Protein AF-A0A960IZ78-F1 (afdb_monomer_lite)

pLDDT: mean 85.95, std 11.2, range [61.19, 98.0]

Radius of gyration: 18.74 Å; chains: 1; bounding box: 51×26×50 Å

Sequence (138 aa):
LMQAIARVNRTFRDKPGGLVVDYLGIAPNLRKALAEYSPTDREQAGVPVEQMVAVMLEKLDVVTSLLHAAAWSSDPSVGPDARLAQLLDVMNFVLADPDRKARFLDQTLALAKAFALCGATDEARGIRDDVKLFADVR

Secondary structure (DSSP, 8-state):
-HHHHHHHT---TT--------SS--HHHHHHHHTTS-HHHHHTS---HHHHHHHHHHHHHHHHHHTTTS-----TTS-HHHHHHHHHHHHHHHHT-HHHHHHHHHHHHHHHHHHHHHTTSHHHHHTHHHHHHHHHH-

Foldseek 3Di:
DVVVLVVQAPDDPPQLGGDDDDPPPCVVVVVVVLVVDDPVSSVVPDDPLVVLLVQLVVLLVQLCVLCVVQDDDLPPPDDPVRLVVSLVRSLCSCVVDPVSVVSLVVSLVSNVSSCSSNVVDPSSVVCVSVSVSSVSSD

Structure (mmCIF, N/CA/C/O backbone):
data_AF-A0A960IZ78-F1
#
_entry.id   AF-A0A960IZ78-F1
#
loop_
_atom_site.group_PDB
_atom_site.id
_atom_site.type_symbol
_atom_site.label_atom_id
_atom_site.label_alt_id
_atom_site.label_comp_id
_atom_site.label_asym_id
_atom_site.label_entity_id
_atom_site.label_seq_id
_atom_site.pdbx_PDB_ins_code
_atom_site.Cartn_x
_atom_site.Cartn_y
_atom_site.Cartn_z
_atom_site.occupancy
_atom_site.B_iso_or_equiv
_atom_site.auth_seq_id
_atom_site.auth_comp_id
_atom_site.auth_asym_id
_atom_site.auth_atom_id
_atom_site.pdbx_PDB_model_num
ATOM 1 N N . LEU A 1 1 ? -19.759 11.638 23.462 1.00 61.19 1 LEU A N 1
ATOM 2 C CA . LEU A 1 1 ? -18.872 10.670 22.774 1.00 61.19 1 LEU A CA 1
ATOM 3 C C . LEU A 1 1 ? -19.066 10.691 21.255 1.00 61.19 1 LEU A C 1
ATOM 5 O O . LEU A 1 1 ? -18.131 11.062 20.560 1.00 61.19 1 LEU A O 1
ATOM 9 N N . MET A 1 2 ? -20.270 10.415 20.736 1.00 66.25 2 MET A N 1
ATOM 10 C CA . MET A 1 2 ? -20.534 10.432 19.282 1.00 66.25 2 MET A CA 1
ATOM 11 C C . MET A 1 2 ? -20.231 11.772 18.592 1.00 66.25 2 MET A C 1
ATOM 13 O O . MET A 1 2 ? -19.644 11.780 17.518 1.00 66.25 2 MET A O 1
ATOM 17 N N . GLN A 1 3 ? -20.512 12.907 19.240 1.00 67.12 3 GLN A N 1
ATOM 18 C CA . GLN A 1 3 ? -20.156 14.239 18.718 1.00 67.12 3 GLN A CA 1
ATOM 19 C C . GLN A 1 3 ? -18.639 14.424 18.503 1.00 67.12 3 GLN A C 1
ATOM 21 O O . GLN A 1 3 ? -18.217 15.102 17.568 1.00 67.12 3 GLN A O 1
ATOM 26 N N . ALA A 1 4 ? -17.804 13.790 19.336 1.00 63.19 4 ALA A N 1
ATOM 27 C CA . ALA A 1 4 ? -16.350 13.835 19.185 1.00 63.19 4 ALA A CA 1
ATOM 28 C C . ALA A 1 4 ? -15.871 12.943 18.027 1.00 63.19 4 ALA A C 1
ATOM 30 O O . ALA A 1 4 ? -14.984 13.341 17.279 1.00 63.19 4 ALA A O 1
ATOM 31 N N . ILE A 1 5 ? -16.500 11.781 17.830 1.00 63.97 5 ILE A N 1
ATOM 32 C CA . ILE A 1 5 ? -16.170 10.826 16.758 1.00 63.97 5 ILE A CA 1
ATOM 33 C C . ILE A 1 5 ? -16.621 11.349 15.390 1.00 63.97 5 ILE A C 1
ATOM 35 O O . ILE A 1 5 ? -15.850 11.322 14.432 1.00 63.97 5 ILE A O 1
ATOM 39 N N . ALA A 1 6 ? -17.817 11.937 15.307 1.00 64.38 6 ALA A N 1
ATOM 40 C CA . ALA A 1 6 ? -18.330 12.572 14.092 1.00 64.38 6 ALA A CA 1
ATOM 41 C C . ALA A 1 6 ? -17.432 13.721 13.597 1.00 64.38 6 ALA A C 1
ATOM 43 O O . ALA A 1 6 ? -17.359 13.997 12.400 1.00 64.38 6 ALA A O 1
ATOM 44 N N . ARG A 1 7 ? -16.684 14.367 14.503 1.00 67.31 7 ARG A N 1
ATOM 45 C CA . ARG A 1 7 ? -15.700 15.393 14.138 1.00 67.31 7 ARG A CA 1
ATOM 46 C C . ARG A 1 7 ? -14.521 14.816 13.348 1.00 67.31 7 ARG A C 1
ATOM 48 O O . ARG A 1 7 ? -13.988 15.505 12.481 1.00 67.31 7 ARG A O 1
ATOM 55 N N . VAL A 1 8 ? -14.136 13.567 13.620 1.00 64.50 8 VAL A N 1
ATOM 56 C CA . VAL A 1 8 ? -13.024 12.877 12.945 1.00 64.50 8 VAL A CA 1
ATOM 57 C C . VAL A 1 8 ? -13.435 12.403 11.546 1.00 64.50 8 VAL A C 1
ATOM 59 O O . VAL A 1 8 ? -12.590 12.373 10.653 1.00 64.50 8 VAL A O 1
ATOM 62 N N . ASN A 1 9 ? -14.724 12.128 11.315 1.00 65.69 9 ASN A N 1
ATOM 63 C CA . ASN A 1 9 ? -15.244 11.595 10.048 1.00 65.69 9 ASN A CA 1
ATOM 64 C C . ASN A 1 9 ? -15.782 12.659 9.066 1.00 65.69 9 ASN A C 1
ATOM 66 O O . ASN A 1 9 ? -16.583 12.350 8.187 1.00 65.69 9 ASN A O 1
ATOM 70 N N . ARG A 1 10 ? -15.374 13.931 9.195 1.00 71.06 10 ARG A N 1
ATOM 71 C CA . ARG A 1 10 ? -15.679 14.936 8.161 1.00 71.06 10 ARG A CA 1
ATOM 72 C C . ARG A 1 10 ? -14.984 14.555 6.852 1.00 71.06 10 ARG A C 1
ATOM 74 O O . ARG A 1 10 ? -13.768 14.357 6.841 1.00 71.06 10 ARG A O 1
ATOM 81 N N . THR A 1 11 ? -15.750 14.499 5.765 1.00 68.19 11 THR A N 1
ATOM 82 C CA . THR A 1 11 ? -15.245 14.228 4.415 1.00 68.19 11 THR A CA 1
ATOM 83 C C . THR A 1 11 ? -14.312 15.350 3.967 1.00 68.19 11 THR A C 1
ATOM 85 O O . THR A 1 11 ? -14.686 16.523 3.987 1.00 68.19 11 THR A O 1
ATOM 88 N N . PHE A 1 12 ? -13.101 14.993 3.553 1.00 69.19 12 PHE A N 1
ATOM 89 C CA . PHE A 1 12 ? -12.119 15.898 2.959 1.00 69.19 12 PHE A CA 1
ATOM 90 C C . PHE A 1 12 ? -11.458 15.184 1.775 1.00 69.19 12 PHE A C 1
ATOM 92 O O . PHE A 1 12 ? -11.473 13.952 1.736 1.00 69.19 12 PHE A O 1
ATOM 99 N N . ARG A 1 13 ? -10.922 15.938 0.802 1.00 61.38 13 ARG A N 1
ATOM 100 C CA . ARG A 1 13 ? -10.285 15.363 -0.398 1.00 61.38 13 ARG A CA 1
ATOM 101 C C . ARG A 1 13 ? -9.278 14.286 0.010 1.00 61.38 13 ARG A C 1
ATOM 103 O O . ARG A 1 13 ? -8.475 14.513 0.911 1.00 61.38 13 ARG A O 1
ATOM 110 N N . ASP A 1 14 ? -9.409 13.116 -0.611 1.00 64.31 14 ASP A N 1
ATOM 111 C CA . ASP A 1 14 ? -8.530 11.955 -0.437 1.00 64.31 14 ASP A CA 1
ATOM 112 C C . ASP A 1 14 ? -8.445 11.381 0.991 1.00 64.31 14 ASP A C 1
ATOM 114 O O . ASP A 1 14 ? -7.542 10.607 1.296 1.00 64.31 14 ASP A O 1
ATOM 118 N N . LYS A 1 15 ? -9.409 11.701 1.871 1.00 72.44 15 LYS A N 1
ATOM 119 C CA . LYS A 1 15 ? -9.535 11.098 3.205 1.00 72.44 15 LYS A CA 1
ATOM 120 C C . LYS A 1 15 ? -10.584 9.972 3.192 1.00 72.44 15 LYS A C 1
ATOM 122 O O . LYS A 1 15 ? -11.771 10.269 3.332 1.00 72.44 15 LYS A O 1
ATOM 127 N N . PRO A 1 16 ? -10.184 8.691 3.065 1.00 70.38 16 PRO A N 1
ATOM 128 C CA . PRO A 1 16 ? -11.128 7.572 3.003 1.00 70.38 16 PRO A CA 1
ATOM 129 C C . PRO A 1 16 ? -11.797 7.263 4.350 1.00 70.38 16 PRO A C 1
ATOM 131 O O . PRO A 1 16 ? -12.828 6.599 4.371 1.00 70.38 16 PRO A O 1
ATOM 134 N N . GLY A 1 17 ? -11.242 7.745 5.468 1.00 74.50 17 GLY A N 1
ATOM 135 C CA 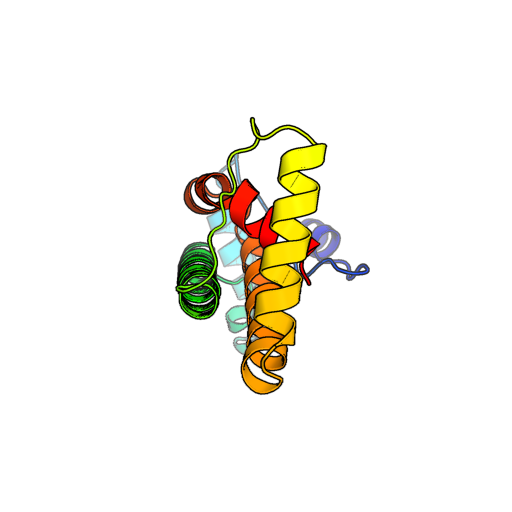. GLY A 1 17 ? -11.810 7.532 6.797 1.00 74.50 17 GLY A CA 1
ATOM 136 C C . GLY A 1 17 ? -11.069 8.271 7.910 1.00 74.50 17 GLY A C 1
ATOM 137 O O . GLY A 1 17 ? -10.076 8.966 7.682 1.00 74.50 17 GLY A O 1
ATOM 138 N N . GLY A 1 18 ? -11.583 8.150 9.134 1.00 70.94 18 GLY A N 1
ATOM 139 C CA . GLY A 1 18 ? -10.965 8.675 10.350 1.00 70.94 18 GLY A CA 1
ATOM 140 C C . GLY A 1 18 ? -10.503 7.552 11.275 1.00 70.94 18 GLY A C 1
ATOM 141 O O . GLY A 1 18 ? -11.307 6.701 11.639 1.00 70.94 18 GLY A O 1
ATOM 142 N N . LEU A 1 19 ? -9.234 7.576 11.690 1.00 74.38 19 LEU A N 1
ATOM 143 C CA . LEU A 1 19 ? -8.703 6.657 12.698 1.00 74.38 19 LEU A CA 1
ATOM 144 C C . LEU A 1 19 ? -8.998 7.187 14.109 1.00 74.38 19 LEU A C 1
ATOM 146 O O . LEU A 1 19 ? -8.706 8.344 14.415 1.00 74.38 19 LEU A O 1
ATOM 150 N N . VAL A 1 20 ? -9.546 6.335 14.976 1.00 74.31 20 VAL A N 1
ATOM 151 C CA . VAL A 1 20 ? -9.762 6.620 16.402 1.00 74.31 20 VAL A CA 1
ATOM 152 C C . VAL A 1 20 ? -8.900 5.660 17.213 1.00 74.31 20 VAL A C 1
ATOM 154 O O . VAL A 1 20 ? -9.033 4.450 17.065 1.00 74.31 20 VAL A O 1
ATOM 157 N N . VAL A 1 21 ? -8.029 6.199 18.070 1.00 74.56 21 VAL A N 1
ATOM 158 C CA . VAL A 1 21 ? -7.163 5.403 18.951 1.00 74.56 21 VAL A CA 1
ATOM 159 C C . VAL A 1 21 ? -7.643 5.556 20.392 1.00 74.56 21 VAL A C 1
ATOM 161 O O . VAL A 1 21 ? -7.703 6.670 20.914 1.00 74.56 21 VAL A O 1
ATOM 164 N N . ASP A 1 22 ? -8.014 4.442 21.021 1.00 79.25 22 ASP A N 1
ATOM 165 C CA . ASP A 1 22 ? -8.518 4.406 22.393 1.00 79.25 22 ASP A CA 1
ATOM 166 C C . ASP A 1 22 ? -7.409 4.022 23.379 1.00 79.25 22 ASP A C 1
ATOM 168 O O . ASP A 1 22 ? -7.049 2.855 23.504 1.00 79.25 22 ASP A O 1
ATOM 172 N N . TYR A 1 23 ? -6.893 5.016 24.101 1.00 75.31 23 TYR A N 1
ATOM 173 C CA . TYR A 1 23 ? -5.887 4.822 25.151 1.00 75.31 23 TYR A CA 1
ATOM 174 C C . TYR A 1 23 ? -6.486 4.663 26.558 1.00 75.31 23 TYR A C 1
ATOM 176 O O . TYR A 1 23 ? -5.760 4.357 27.499 1.00 75.31 23 TYR A O 1
ATOM 184 N N . LEU A 1 24 ? -7.790 4.909 26.725 1.00 77.25 24 LEU A N 1
ATOM 185 C CA . LEU A 1 24 ? -8.460 4.992 28.031 1.00 77.25 24 LEU A CA 1
ATOM 186 C C . LEU A 1 24 ? -9.472 3.858 28.257 1.00 77.25 24 LEU A C 1
ATOM 188 O O . LEU A 1 24 ? -10.102 3.800 29.311 1.00 77.25 24 LEU A O 1
ATOM 192 N N . GLY A 1 25 ? -9.647 2.968 27.278 1.00 78.94 25 GLY A N 1
ATOM 193 C CA . GLY A 1 25 ? -10.583 1.848 27.346 1.00 78.94 25 GLY A CA 1
ATOM 194 C C . GLY A 1 25 ? -12.047 2.278 27.238 1.00 78.94 25 GLY A C 1
ATOM 195 O O . GLY A 1 25 ? -12.920 1.670 27.858 1.00 78.94 25 GLY A O 1
ATOM 196 N N . ILE A 1 26 ? -12.349 3.327 26.470 1.00 78.44 26 ILE A N 1
ATOM 197 C CA . ILE A 1 26 ? -13.718 3.814 26.234 1.00 78.44 26 ILE A CA 1
ATOM 198 C C . ILE A 1 26 ? -14.497 2.996 25.192 1.00 78.44 26 ILE A C 1
ATOM 200 O O . ILE A 1 26 ? -15.699 3.218 25.025 1.00 78.44 26 ILE A O 1
ATOM 204 N N . ALA A 1 27 ? -13.871 2.035 24.511 1.00 77.62 27 ALA A N 1
ATOM 205 C CA . ALA A 1 27 ? -14.500 1.182 23.501 1.00 77.62 27 ALA A CA 1
ATOM 206 C C . ALA A 1 27 ? -15.807 0.490 23.959 1.00 77.62 27 ALA A C 1
ATOM 208 O O . ALA A 1 27 ? -16.747 0.421 23.161 1.00 77.62 27 ALA A O 1
ATOM 209 N N . PRO A 1 28 ? -15.956 0.003 25.212 1.00 78.38 28 PRO A N 1
ATOM 210 C CA . PRO A 1 28 ? -17.228 -0.536 25.699 1.00 78.38 28 PRO A CA 1
ATOM 211 C C . PRO A 1 28 ? -18.324 0.533 25.804 1.00 78.38 28 PRO A C 1
ATOM 213 O O . PRO A 1 28 ? -19.478 0.270 25.472 1.00 78.38 28 PRO A O 1
ATOM 216 N N . ASN A 1 29 ? -17.968 1.751 26.221 1.00 80.06 29 ASN A N 1
ATOM 217 C CA . ASN A 1 29 ? -18.899 2.881 26.291 1.00 80.06 29 ASN A CA 1
ATOM 218 C C . ASN A 1 29 ? -19.310 3.345 24.891 1.00 80.06 29 ASN A C 1
ATOM 220 O O . ASN A 1 29 ? -20.463 3.712 24.679 1.00 80.06 29 ASN A O 1
ATOM 224 N N . LEU A 1 30 ? -18.394 3.269 23.923 1.00 75.00 30 LEU A N 1
ATOM 225 C CA . LEU A 1 30 ? -18.695 3.532 22.521 1.00 75.00 30 LEU A CA 1
ATOM 226 C C . LEU A 1 30 ? -19.680 2.509 21.950 1.00 75.00 30 LEU A C 1
ATOM 228 O O . LEU A 1 30 ? -20.677 2.896 21.350 1.00 75.00 30 LEU A O 1
ATOM 232 N N . ARG A 1 31 ? -19.452 1.214 22.200 1.00 75.19 31 ARG A N 1
ATOM 233 C CA . ARG A 1 31 ? -20.381 0.145 21.800 1.00 75.19 31 ARG A CA 1
ATOM 234 C C . ARG A 1 31 ? -21.769 0.326 22.411 1.00 75.19 31 ARG A C 1
ATOM 236 O O . ARG A 1 31 ? -22.761 0.179 21.705 1.00 75.19 31 ARG A O 1
ATOM 243 N N . LYS A 1 32 ? -21.846 0.705 23.691 1.00 80.38 32 LYS A N 1
ATOM 244 C CA . LYS A 1 32 ? -23.121 1.041 24.348 1.00 80.38 32 LYS A CA 1
ATOM 245 C C . LYS A 1 32 ? -23.809 2.239 23.688 1.00 80.38 32 LYS A C 1
ATOM 247 O O . LYS A 1 32 ? -25.002 2.168 23.442 1.00 80.38 32 LYS A O 1
ATOM 252 N N . ALA A 1 33 ? -23.066 3.290 23.344 1.00 76.44 33 ALA A N 1
ATOM 253 C CA . ALA A 1 33 ? -23.623 4.466 22.671 1.00 76.44 33 ALA A CA 1
ATOM 254 C C . ALA A 1 33 ? -24.107 4.169 21.237 1.00 76.44 33 ALA A C 1
ATOM 256 O O . ALA A 1 33 ? -25.088 4.749 20.783 1.00 76.44 33 ALA A O 1
ATOM 257 N N . LEU A 1 34 ? -23.453 3.251 20.518 1.00 74.25 34 LEU A N 1
ATOM 258 C CA . LEU A 1 34 ? -23.907 2.793 19.198 1.00 74.25 34 LEU A CA 1
ATOM 259 C C . LEU A 1 34 ? -25.202 1.969 19.283 1.00 74.25 34 LEU A C 1
ATOM 261 O O . LEU A 1 34 ? -25.992 1.968 18.342 1.00 74.25 34 LEU A O 1
ATOM 265 N N . ALA A 1 35 ? -25.467 1.326 20.425 1.00 75.88 35 ALA A N 1
ATOM 266 C CA . ALA A 1 35 ? -26.684 0.551 20.657 1.00 75.88 35 ALA A CA 1
ATOM 267 C C . ALA A 1 35 ? -27.970 1.399 20.763 1.00 75.88 35 ALA A C 1
ATOM 269 O O . ALA A 1 35 ? -29.053 0.831 20.897 1.00 75.88 35 ALA A O 1
ATOM 270 N N . GLU A 1 36 ? -27.882 2.728 20.677 1.00 79.38 36 GLU A N 1
ATOM 271 C CA . GLU A 1 36 ? -29.038 3.634 20.593 1.00 79.38 36 GLU A CA 1
ATOM 272 C C . GLU A 1 36 ? -29.482 3.909 19.140 1.00 79.38 36 GLU A C 1
ATOM 274 O O . GLU A 1 36 ? -30.590 4.391 18.922 1.00 79.38 36 GLU A O 1
ATOM 279 N N . TYR A 1 37 ? -28.661 3.568 18.136 1.00 74.50 37 TYR A N 1
ATOM 280 C CA . TYR A 1 37 ? -28.927 3.828 16.708 1.00 74.50 37 TYR A CA 1
ATOM 281 C C . TYR A 1 37 ? -29.625 2.654 16.009 1.00 74.50 37 TYR A C 1
ATOM 283 O O . TYR A 1 37 ? -29.759 1.579 16.599 1.00 74.50 37 TYR A O 1
ATOM 291 N N . SER A 1 38 ? -30.079 2.822 14.761 1.00 78.00 38 SER A N 1
ATOM 292 C CA . SER A 1 38 ? -30.746 1.738 14.027 1.00 78.00 38 SER A CA 1
ATOM 293 C C . SER A 1 38 ? -29.799 0.547 13.782 1.00 78.00 38 SER A C 1
ATOM 295 O O . SER A 1 38 ? -28.581 0.733 13.748 1.00 78.00 38 SER A O 1
ATOM 297 N N . PRO A 1 39 ? -30.312 -0.687 13.618 1.00 73.81 39 PRO A N 1
ATOM 298 C CA . PRO A 1 39 ? -29.480 -1.854 13.311 1.00 73.81 39 PRO A CA 1
ATOM 299 C C . PRO A 1 39 ? -28.591 -1.642 12.077 1.00 73.81 39 PRO A C 1
ATOM 301 O O . PRO A 1 39 ? -27.401 -1.937 12.127 1.00 73.81 39 PRO A O 1
ATOM 304 N N . THR A 1 40 ? -29.137 -1.026 11.025 1.00 71.56 40 THR A N 1
ATOM 305 C CA . THR A 1 40 ? -28.411 -0.684 9.795 1.00 71.56 40 THR A CA 1
ATOM 306 C C . THR A 1 40 ? -27.251 0.281 10.055 1.00 71.56 40 THR A C 1
ATOM 308 O O . THR A 1 40 ? -26.156 0.086 9.534 1.00 71.56 40 THR A O 1
ATOM 311 N N . ASP A 1 41 ? -27.453 1.291 10.909 1.00 68.75 41 ASP A N 1
ATOM 312 C CA . ASP A 1 41 ? -26.394 2.245 11.270 1.00 68.75 41 ASP A CA 1
ATOM 313 C C . ASP A 1 41 ? -25.285 1.585 12.101 1.00 68.75 41 ASP A C 1
ATOM 315 O O . ASP A 1 41 ? -24.119 1.967 12.003 1.00 68.75 41 ASP A O 1
ATOM 319 N N . ARG A 1 42 ? -25.629 0.582 12.922 1.00 68.00 42 ARG A N 1
ATOM 320 C CA . ARG A 1 42 ? -24.656 -0.183 13.718 1.00 68.00 42 ARG A CA 1
ATOM 321 C C . ARG A 1 42 ? -23.796 -1.090 12.849 1.00 68.00 42 ARG A C 1
ATOM 323 O O . ARG A 1 42 ? -22.607 -1.208 13.115 1.00 68.00 42 ARG A O 1
ATOM 330 N N . GLU A 1 43 ? -24.377 -1.708 11.826 1.00 66.12 43 GLU A N 1
ATOM 331 C CA . GLU A 1 43 ? -23.650 -2.568 10.883 1.00 66.12 43 GLU A CA 1
ATOM 332 C C . GLU A 1 43 ? -22.676 -1.777 10.002 1.00 66.12 43 GLU A C 1
ATOM 334 O O . GLU A 1 43 ? -21.635 -2.295 9.610 1.00 66.12 43 GLU A O 1
ATOM 339 N N . GLN A 1 44 ? -22.970 -0.502 9.740 1.00 63.25 44 GLN A N 1
ATOM 340 C CA . GLN A 1 44 ? -22.073 0.407 9.019 1.00 63.25 44 GLN A CA 1
ATOM 341 C C . GLN A 1 44 ? -21.043 1.102 9.931 1.00 63.25 44 GLN A C 1
ATOM 343 O O . GLN A 1 44 ? -20.162 1.818 9.445 1.00 63.25 44 GLN A O 1
ATOM 348 N N . ALA A 1 45 ? -21.135 0.923 11.254 1.00 64.00 45 ALA A N 1
ATOM 349 C CA . ALA A 1 45 ? -20.291 1.615 12.219 1.00 64.00 45 ALA A CA 1
ATOM 350 C C . ALA A 1 45 ? -18.913 0.952 12.370 1.00 64.00 45 ALA A C 1
ATOM 352 O O . ALA A 1 45 ? -18.675 0.150 13.272 1.00 64.00 45 ALA A O 1
ATOM 353 N N . GLY A 1 46 ? -17.972 1.401 11.539 1.00 67.88 46 GLY A N 1
ATOM 354 C CA . GLY A 1 46 ? -16.557 1.051 11.640 1.00 67.88 46 GLY A CA 1
ATOM 355 C C . GLY A 1 46 ? -16.215 -0.251 10.922 1.00 67.88 46 GLY A C 1
ATOM 356 O O . GLY A 1 46 ? -16.936 -1.239 10.994 1.00 67.88 46 GLY A O 1
ATOM 357 N N . VAL A 1 47 ? -15.083 -0.247 10.224 1.00 72.88 47 VAL A N 1
ATOM 358 C CA . VAL A 1 47 ? -14.533 -1.445 9.587 1.00 72.88 47 VAL A CA 1
ATOM 359 C C . VAL A 1 47 ? -13.426 -1.993 10.489 1.00 72.88 47 VAL A C 1
ATOM 361 O O . VAL A 1 47 ? -12.569 -1.204 10.902 1.00 72.88 47 VAL A O 1
ATOM 364 N N . PRO A 1 48 ? -13.414 -3.300 10.820 1.00 82.50 48 PRO A N 1
ATOM 365 C CA . PRO A 1 48 ? -12.326 -3.890 11.593 1.00 82.50 48 PRO A CA 1
ATOM 366 C C . PRO A 1 48 ? -10.980 -3.675 10.899 1.00 82.50 48 PRO A C 1
ATOM 368 O O . PRO A 1 48 ? -10.844 -3.914 9.696 1.00 82.50 48 PRO A O 1
ATOM 371 N N . VAL A 1 49 ? -9.982 -3.224 11.659 1.00 85.19 49 VAL A N 1
ATOM 372 C CA . VAL A 1 49 ? -8.651 -2.905 11.123 1.00 85.19 49 VAL A CA 1
ATOM 373 C C . VAL A 1 49 ? -8.008 -4.153 10.521 1.00 85.19 49 VAL A C 1
ATOM 375 O O . VAL A 1 49 ? -7.386 -4.072 9.468 1.00 85.19 49 VAL A O 1
ATOM 378 N N . GLU A 1 50 ? -8.241 -5.318 11.118 1.00 87.94 50 GLU A N 1
ATOM 379 C CA . GLU A 1 50 ? -7.727 -6.615 10.677 1.00 87.94 50 GLU A CA 1
ATOM 380 C C . GLU A 1 50 ? -8.241 -6.984 9.279 1.00 87.94 50 GLU A C 1
ATOM 382 O O . GLU A 1 50 ? -7.493 -7.509 8.456 1.00 87.94 50 GLU A O 1
ATOM 387 N N . GLN A 1 51 ? -9.500 -6.652 8.968 1.00 89.19 51 GLN A N 1
ATOM 388 C CA . GLN A 1 51 ? -10.050 -6.852 7.623 1.00 89.19 51 GLN A CA 1
ATOM 389 C C . GLN A 1 51 ? -9.375 -5.923 6.609 1.00 89.19 51 GLN A C 1
ATOM 391 O O . GLN A 1 51 ? -9.101 -6.333 5.484 1.00 89.19 51 GLN A O 1
ATOM 396 N N . MET A 1 52 ? -9.067 -4.684 7.003 1.00 90.31 52 MET A N 1
ATOM 397 C CA . MET A 1 52 ? -8.346 -3.744 6.138 1.00 90.31 52 MET A CA 1
ATOM 398 C C . MET A 1 52 ? -6.894 -4.164 5.911 1.00 90.31 52 MET A C 1
ATOM 400 O O . MET A 1 52 ? -6.411 -4.031 4.790 1.00 90.31 52 MET A O 1
ATOM 404 N N . VAL A 1 53 ? -6.228 -4.736 6.919 1.00 93.56 53 VAL A N 1
ATOM 405 C CA . VAL A 1 53 ? -4.889 -5.327 6.769 1.00 93.56 53 VAL A CA 1
ATOM 406 C C . VAL A 1 53 ? -4.922 -6.490 5.778 1.00 93.56 53 VAL A C 1
ATOM 408 O O . VAL A 1 53 ? -4.094 -6.527 4.871 1.00 93.56 53 VAL A O 1
ATOM 411 N N . ALA A 1 54 ? -5.897 -7.397 5.886 1.00 95.75 54 ALA A N 1
ATOM 412 C CA . ALA A 1 54 ? -6.033 -8.513 4.948 1.00 95.75 54 ALA A CA 1
ATOM 413 C C . ALA A 1 54 ? -6.226 -8.028 3.501 1.00 95.75 54 ALA A C 1
ATOM 415 O O . ALA A 1 54 ? -5.521 -8.481 2.601 1.00 95.75 54 ALA A O 1
ATOM 416 N N . VAL A 1 55 ? -7.115 -7.050 3.288 1.00 95.56 55 VAL A N 1
ATOM 417 C CA . VAL A 1 55 ? -7.317 -6.431 1.967 1.00 95.56 55 VAL A CA 1
ATOM 418 C C . VAL A 1 55 ? -6.038 -5.751 1.478 1.00 95.56 55 VAL A C 1
ATOM 420 O O . VAL A 1 55 ? -5.672 -5.908 0.320 1.00 95.56 55 VAL A O 1
ATOM 423 N N . MET A 1 56 ? -5.335 -5.009 2.334 1.00 96.81 56 MET A N 1
ATOM 424 C CA . MET A 1 56 ? -4.081 -4.344 1.976 1.00 96.81 56 MET A CA 1
ATOM 425 C C . MET A 1 56 ? -3.026 -5.350 1.497 1.00 96.81 56 MET A C 1
ATOM 427 O O . MET A 1 56 ? -2.425 -5.137 0.448 1.00 96.81 56 MET A O 1
ATOM 431 N N . LEU A 1 57 ? -2.829 -6.451 2.227 1.00 97.50 57 LEU A N 1
ATOM 432 C CA . LEU A 1 57 ? -1.863 -7.492 1.866 1.00 97.50 57 LEU A CA 1
ATOM 433 C C . LEU A 1 57 ? -2.259 -8.231 0.582 1.00 97.50 57 LEU A C 1
ATOM 435 O O . LEU A 1 57 ? -1.401 -8.490 -0.255 1.00 97.50 57 LEU A O 1
ATOM 439 N N . GLU A 1 58 ? -3.549 -8.505 0.380 1.00 98.00 58 GLU A N 1
ATOM 440 C CA . GLU A 1 58 ? -4.049 -9.076 -0.876 1.00 98.00 58 GLU A CA 1
ATOM 441 C C . GLU A 1 58 ? -3.751 -8.146 -2.062 1.00 98.00 58 GLU A C 1
ATOM 443 O O . GLU A 1 58 ? -3.253 -8.583 -3.096 1.00 98.00 58 GLU A O 1
ATOM 448 N N . LYS A 1 59 ? -4.019 -6.840 -1.927 1.00 97.88 59 LYS A N 1
ATOM 449 C CA . LYS A 1 59 ? -3.743 -5.880 -3.007 1.00 97.88 59 LYS A CA 1
ATOM 450 C C . LYS A 1 59 ? -2.255 -5.701 -3.254 1.00 97.88 59 LYS A C 1
ATOM 452 O O . LYS A 1 59 ? -1.872 -5.544 -4.410 1.00 97.88 59 LYS A O 1
ATOM 457 N N . LEU A 1 60 ? -1.430 -5.770 -2.212 1.00 97.50 60 LEU A N 1
ATOM 458 C CA . LEU A 1 60 ? 0.019 -5.797 -2.364 1.00 97.50 60 LEU A CA 1
ATOM 459 C C . LEU A 1 60 ? 0.446 -6.994 -3.219 1.00 97.50 60 LEU A C 1
ATOM 461 O O . LEU A 1 60 ? 1.132 -6.791 -4.213 1.00 97.50 60 LEU A O 1
ATOM 465 N N . ASP A 1 61 ? -0.018 -8.200 -2.889 1.00 97.81 61 ASP A N 1
ATOM 466 C CA . ASP A 1 61 ? 0.305 -9.428 -3.628 1.00 97.81 61 ASP A CA 1
ATOM 467 C C . ASP A 1 61 ? -0.126 -9.364 -5.102 1.00 97.81 61 ASP A C 1
ATOM 469 O O . ASP A 1 61 ? 0.609 -9.763 -6.007 1.00 97.81 61 ASP A O 1
ATOM 473 N N . VAL A 1 62 ? -1.294 -8.780 -5.384 1.00 97.69 62 VAL A N 1
ATOM 474 C CA . VAL A 1 62 ? -1.746 -8.574 -6.767 1.00 97.69 62 VAL A CA 1
ATOM 475 C C . VAL A 1 62 ? -0.838 -7.590 -7.510 1.00 97.69 62 VAL A C 1
ATOM 477 O O . VAL A 1 62 ? -0.484 -7.841 -8.663 1.00 97.69 62 VAL A O 1
ATOM 480 N N . VAL A 1 63 ? -0.454 -6.472 -6.887 1.00 97.12 63 VAL A N 1
ATOM 481 C CA . VAL A 1 63 ? 0.414 -5.460 -7.514 1.00 97.12 63 VAL A CA 1
ATOM 482 C C . VAL A 1 63 ? 1.814 -6.023 -7.771 1.00 97.12 63 VAL A C 1
ATOM 484 O O . VAL A 1 63 ? 2.333 -5.873 -8.879 1.00 97.12 63 VAL A O 1
ATOM 487 N N . THR A 1 64 ? 2.408 -6.722 -6.803 1.00 96.19 64 THR A N 1
ATOM 488 C CA . THR A 1 64 ? 3.722 -7.364 -6.972 1.00 96.19 64 THR A CA 1
ATOM 489 C C . THR A 1 64 ? 3.672 -8.455 -8.038 1.00 96.19 64 THR A C 1
ATOM 491 O O . THR A 1 64 ? 4.570 -8.528 -8.877 1.00 96.19 64 THR A O 1
ATOM 494 N N . SER A 1 65 ? 2.587 -9.234 -8.088 1.00 96.50 65 SER A N 1
ATOM 495 C CA . SER A 1 65 ? 2.348 -10.227 -9.137 1.00 96.50 65 SER A CA 1
ATOM 496 C C . SER A 1 65 ? 2.245 -9.590 -10.520 1.00 96.50 65 SER A C 1
ATOM 498 O O . SER A 1 65 ? 2.834 -10.100 -11.465 1.00 96.50 65 SER A O 1
ATOM 500 N N . LEU A 1 66 ? 1.567 -8.450 -10.678 1.00 95.81 66 LEU A N 1
ATOM 501 C CA . LEU A 1 66 ? 1.524 -7.739 -11.966 1.00 95.81 66 LEU A CA 1
ATOM 502 C C . LEU A 1 66 ? 2.912 -7.273 -12.426 1.00 95.81 66 LEU A C 1
ATOM 504 O O . LEU A 1 66 ? 3.144 -7.162 -13.630 1.00 95.81 66 LEU A O 1
ATOM 508 N N . LEU A 1 67 ? 3.821 -7.019 -11.482 1.00 95.25 67 LEU A N 1
ATOM 509 C CA . LEU A 1 67 ? 5.195 -6.580 -11.715 1.00 95.25 67 LEU A CA 1
ATOM 510 C C . LEU A 1 67 ? 6.224 -7.721 -11.695 1.00 95.25 67 LEU A C 1
ATOM 512 O O . LEU A 1 67 ? 7.419 -7.441 -11.708 1.00 95.25 67 LEU A O 1
ATOM 516 N N . HIS A 1 68 ? 5.808 -8.993 -11.710 1.00 92.19 68 HIS A N 1
ATOM 517 C CA . HIS A 1 68 ? 6.708 -10.139 -11.506 1.00 92.19 68 HIS A CA 1
ATOM 518 C C . HIS A 1 68 ? 7.896 -10.213 -12.490 1.00 92.19 68 HIS A C 1
ATOM 520 O O . HIS A 1 68 ? 8.903 -10.850 -12.195 1.00 92.19 68 HIS A O 1
ATOM 526 N N . ALA A 1 69 ? 7.762 -9.636 -13.691 1.00 90.69 69 ALA A N 1
ATOM 527 C CA . ALA A 1 69 ? 8.800 -9.637 -14.727 1.00 90.69 69 ALA A CA 1
ATOM 528 C C . ALA A 1 69 ? 9.546 -8.295 -14.843 1.00 90.69 69 ALA A C 1
ATOM 530 O O . ALA A 1 69 ? 10.402 -8.153 -15.714 1.00 90.69 69 ALA A O 1
ATOM 531 N N . ALA A 1 70 ? 9.251 -7.331 -13.967 1.00 91.12 70 ALA A N 1
ATOM 532 C CA . ALA A 1 70 ? 10.022 -6.105 -13.813 1.00 91.12 70 ALA A CA 1
ATOM 533 C C . ALA A 1 70 ? 10.954 -6.224 -12.602 1.00 91.12 70 ALA A C 1
ATOM 535 O O . ALA A 1 70 ? 10.556 -6.698 -11.540 1.00 91.12 70 ALA A O 1
ATOM 536 N N . ALA A 1 71 ? 12.190 -5.750 -12.742 1.00 88.50 71 ALA A N 1
ATOM 537 C CA . ALA A 1 71 ? 13.087 -5.599 -11.605 1.00 88.50 71 ALA A CA 1
ATOM 538 C C . ALA A 1 71 ? 12.767 -4.287 -10.876 1.00 88.50 71 ALA A C 1
ATOM 540 O O . ALA A 1 71 ? 12.884 -3.205 -11.448 1.00 88.50 71 ALA A O 1
ATOM 541 N N . TRP A 1 72 ? 12.377 -4.374 -9.609 1.00 91.94 72 TRP A N 1
ATOM 542 C CA . TRP A 1 72 ? 12.127 -3.215 -8.756 1.00 91.94 72 TRP A CA 1
ATOM 543 C C . TRP A 1 72 ? 12.555 -3.511 -7.315 1.00 91.94 72 TRP A C 1
ATOM 545 O O . TRP A 1 72 ? 12.727 -4.662 -6.922 1.00 91.94 72 TRP A O 1
ATOM 555 N N . SER A 1 73 ? 12.791 -2.456 -6.541 1.00 91.00 73 SER A N 1
ATOM 556 C CA . SER A 1 73 ? 13.183 -2.519 -5.134 1.00 91.00 73 SER A CA 1
ATOM 557 C C . SER A 1 73 ? 12.665 -1.276 -4.436 1.00 91.00 73 SER A C 1
ATOM 559 O O . SER A 1 73 ? 12.918 -0.164 -4.890 1.00 91.00 73 SER A O 1
ATOM 561 N N . SER A 1 74 ? 11.976 -1.443 -3.320 1.00 91.19 74 SER A N 1
ATOM 562 C CA . SER A 1 74 ? 11.479 -0.345 -2.491 1.00 91.19 74 SER A CA 1
ATOM 563 C C . SER A 1 74 ? 12.515 0.206 -1.510 1.00 91.19 74 SER A C 1
ATOM 565 O O . SER A 1 74 ? 12.206 1.132 -0.769 1.00 91.19 74 SER A O 1
ATOM 567 N N . ASP A 1 75 ? 13.756 -0.294 -1.531 1.00 92.81 75 ASP A N 1
ATOM 568 C CA . ASP A 1 75 ? 14.790 0.076 -0.561 1.00 92.81 75 ASP A CA 1
ATOM 569 C C . ASP A 1 75 ? 15.021 1.603 -0.527 1.00 92.81 75 ASP A C 1
ATOM 571 O O . ASP A 1 75 ? 15.469 2.179 -1.525 1.00 92.81 75 ASP A O 1
ATOM 575 N N . PRO A 1 76 ? 14.746 2.286 0.598 1.00 87.44 76 PRO A N 1
ATOM 576 C CA . PRO A 1 76 ? 14.859 3.738 0.699 1.00 87.44 76 PRO A CA 1
ATOM 577 C C . PRO A 1 76 ? 16.303 4.253 0.595 1.00 87.44 76 PRO A C 1
ATOM 579 O O . PRO A 1 76 ? 16.495 5.455 0.421 1.00 87.44 76 PRO A O 1
ATOM 582 N N . SER A 1 77 ? 17.313 3.380 0.680 1.00 91.50 77 SER A N 1
ATOM 583 C CA . SER A 1 77 ? 18.730 3.732 0.527 1.00 91.50 77 SER A CA 1
ATOM 584 C C . SER A 1 77 ? 19.172 3.931 -0.929 1.00 91.50 77 SER A C 1
ATOM 586 O O . SER A 1 77 ? 20.252 4.471 -1.175 1.00 91.50 77 SER A O 1
ATOM 588 N N . VAL A 1 78 ? 18.340 3.539 -1.902 1.00 90.12 78 VAL A N 1
ATOM 589 C CA . VAL A 1 78 ? 18.613 3.737 -3.331 1.00 90.12 78 VAL A CA 1
ATOM 590 C C . VAL A 1 78 ? 18.727 5.232 -3.644 1.00 90.12 78 VAL A C 1
ATOM 592 O O . VAL A 1 78 ? 17.824 6.017 -3.350 1.00 90.12 78 VAL A O 1
ATOM 595 N N . GLY A 1 79 ? 19.837 5.623 -4.277 1.00 92.12 79 GLY A N 1
ATOM 596 C CA . GLY A 1 79 ? 20.095 7.013 -4.651 1.00 92.12 79 GLY A CA 1
ATOM 597 C C . GLY A 1 79 ? 19.066 7.577 -5.650 1.00 92.12 79 GLY A C 1
ATOM 598 O O . GLY A 1 79 ? 18.475 6.809 -6.413 1.00 92.12 79 GLY A O 1
ATOM 599 N N . PRO A 1 80 ? 18.866 8.910 -5.702 1.00 89.56 80 PRO A N 1
ATOM 600 C CA . PRO A 1 80 ? 17.813 9.536 -6.509 1.00 89.56 80 PRO A CA 1
ATOM 601 C C . PRO A 1 80 ? 17.844 9.173 -8.000 1.00 89.56 80 PRO A C 1
ATOM 603 O O . PRO A 1 80 ? 16.798 8.889 -8.577 1.00 89.56 80 PRO A O 1
ATOM 606 N N . ASP A 1 81 ? 19.031 9.120 -8.610 1.00 92.12 81 ASP A N 1
ATOM 607 C CA . ASP A 1 81 ? 19.174 8.799 -10.037 1.00 92.12 81 ASP A CA 1
ATOM 608 C C . ASP A 1 81 ? 18.785 7.344 -10.336 1.00 92.12 81 ASP A C 1
ATOM 610 O O . ASP A 1 81 ? 18.047 7.065 -11.281 1.00 92.12 81 ASP A O 1
ATOM 614 N N . ALA A 1 82 ? 19.225 6.411 -9.486 1.00 91.69 82 ALA A N 1
ATOM 615 C CA . ALA A 1 82 ? 18.868 4.998 -9.598 1.00 91.69 82 ALA A CA 1
ATOM 616 C C . ALA A 1 82 ? 17.372 4.769 -9.328 1.00 91.69 82 ALA A C 1
ATOM 618 O O . ALA A 1 82 ? 16.738 3.959 -10.004 1.00 91.69 82 ALA A O 1
ATOM 619 N N . ARG A 1 83 ? 16.786 5.522 -8.385 1.00 92.06 83 ARG A N 1
ATOM 620 C CA . ARG A 1 83 ? 15.342 5.520 -8.126 1.00 92.06 83 ARG A CA 1
ATOM 621 C C . ARG A 1 83 ? 14.566 5.971 -9.357 1.00 92.06 83 ARG A C 1
ATOM 623 O O . ARG A 1 83 ? 13.600 5.313 -9.726 1.00 92.06 83 ARG A O 1
ATOM 630 N N . LEU A 1 84 ? 14.977 7.070 -9.988 1.00 91.94 84 LEU A N 1
ATOM 631 C CA . LEU A 1 84 ? 14.311 7.595 -11.177 1.00 91.94 84 LEU A CA 1
ATOM 632 C C . LEU A 1 84 ? 14.376 6.603 -12.344 1.00 91.94 84 LEU A C 1
ATOM 634 O O . LEU A 1 84 ? 13.352 6.344 -12.969 1.00 91.94 84 LEU A O 1
ATOM 638 N N . ALA A 1 85 ? 15.548 6.017 -12.606 1.00 92.81 85 ALA A N 1
ATOM 639 C CA . ALA A 1 85 ? 15.705 4.991 -13.637 1.00 92.81 85 ALA A CA 1
ATOM 640 C C . ALA A 1 85 ? 14.773 3.794 -13.393 1.00 92.81 85 ALA A C 1
ATOM 642 O O . ALA A 1 85 ? 14.033 3.393 -14.286 1.00 92.81 85 ALA A O 1
ATOM 643 N N . GLN A 1 86 ? 14.722 3.295 -12.157 1.00 93.44 86 GLN A N 1
ATOM 644 C CA . GLN A 1 86 ? 13.827 2.201 -11.792 1.00 93.44 86 GLN A CA 1
ATOM 645 C C . GLN A 1 86 ? 12.346 2.563 -11.968 1.00 93.44 86 GLN A C 1
ATOM 647 O O . GLN A 1 86 ? 11.581 1.749 -12.480 1.00 93.44 86 GLN A O 1
ATOM 652 N N . LEU A 1 87 ? 11.922 3.765 -11.560 1.00 93.06 87 LEU A N 1
ATOM 653 C CA . LEU A 1 87 ? 10.540 4.212 -11.761 1.00 93.06 87 LEU A CA 1
ATOM 654 C C . LEU A 1 87 ? 10.183 4.223 -13.251 1.00 93.06 87 LEU A C 1
ATOM 656 O O . LEU A 1 87 ? 9.122 3.728 -13.622 1.00 93.06 87 LEU A O 1
ATOM 660 N N . LEU A 1 88 ? 11.082 4.717 -14.106 1.00 93.50 88 LEU A N 1
ATOM 661 C CA . LEU A 1 88 ? 10.887 4.711 -15.556 1.00 93.50 88 LEU A CA 1
ATOM 662 C C . LEU A 1 88 ? 10.790 3.287 -16.117 1.00 93.50 88 LEU A C 1
ATOM 664 O O . LEU A 1 88 ? 9.918 3.026 -16.945 1.00 93.50 88 LEU A O 1
ATOM 668 N N . ASP A 1 89 ? 11.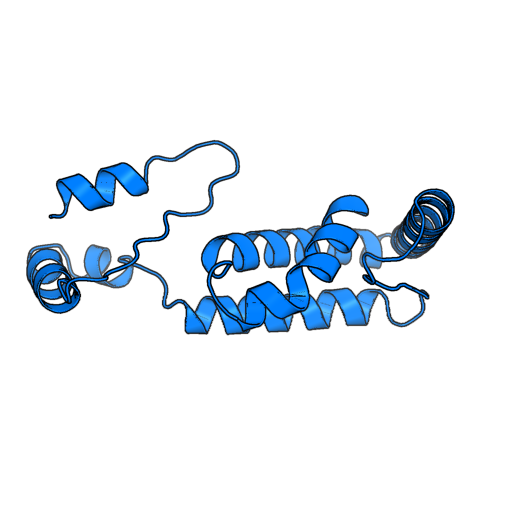624 2.357 -15.654 1.00 94.06 89 ASP A N 1
ATOM 669 C CA . ASP A 1 89 ? 11.579 0.955 -16.083 1.00 94.06 89 ASP A CA 1
ATOM 670 C C . ASP A 1 89 ? 10.253 0.286 -15.701 1.00 94.06 89 ASP A C 1
ATOM 672 O O . ASP A 1 89 ? 9.608 -0.353 -16.539 1.00 94.06 89 ASP A O 1
ATOM 676 N N . VAL A 1 90 ? 9.799 0.481 -14.458 1.00 95.56 90 VAL A N 1
ATOM 677 C CA . VAL A 1 90 ? 8.512 -0.048 -13.986 1.00 95.56 90 VAL A CA 1
ATOM 678 C C . VAL A 1 90 ? 7.355 0.589 -14.756 1.00 95.56 90 VAL A C 1
ATOM 680 O O . VAL A 1 90 ? 6.467 -0.126 -15.220 1.00 95.56 90 VAL A O 1
ATOM 683 N N . MET A 1 91 ? 7.373 1.908 -14.962 1.00 94.94 91 MET A N 1
ATOM 684 C CA . MET A 1 91 ? 6.370 2.605 -15.770 1.00 94.94 91 MET A CA 1
ATOM 685 C C . MET A 1 91 ? 6.317 2.051 -17.195 1.00 94.94 91 MET A C 1
ATOM 687 O O . MET A 1 91 ? 5.237 1.719 -17.678 1.00 94.94 91 MET A O 1
ATOM 691 N N . ASN A 1 92 ? 7.462 1.898 -17.861 1.00 95.25 92 ASN A N 1
ATOM 692 C CA . ASN A 1 92 ? 7.529 1.349 -19.215 1.00 95.25 92 ASN A CA 1
ATOM 693 C C . ASN A 1 92 ? 6.973 -0.077 -19.273 1.00 95.25 92 ASN A C 1
ATOM 695 O O . ASN A 1 92 ? 6.203 -0.402 -20.176 1.00 95.25 92 ASN A O 1
ATOM 699 N N . PHE A 1 93 ? 7.304 -0.913 -18.289 1.00 96.19 93 PHE A N 1
ATOM 700 C CA . PHE A 1 93 ? 6.781 -2.272 -18.189 1.00 96.19 93 PHE A CA 1
ATOM 701 C C . PHE A 1 93 ? 5.257 -2.307 -17.998 1.00 96.19 93 PHE A C 1
ATOM 703 O O . PHE A 1 93 ? 4.569 -3.089 -18.658 1.00 96.19 93 PHE A O 1
ATOM 710 N N . VAL A 1 94 ? 4.714 -1.443 -17.135 1.00 95.75 94 VAL A N 1
ATOM 711 C CA . VAL A 1 94 ? 3.264 -1.312 -16.921 1.00 95.75 94 VAL A CA 1
ATOM 712 C C . VAL A 1 94 ? 2.571 -0.816 -18.192 1.00 95.75 94 VAL A C 1
ATOM 714 O O . VAL A 1 94 ? 1.543 -1.365 -18.582 1.00 95.75 94 VAL A O 1
ATOM 717 N N . LEU A 1 95 ? 3.135 0.192 -18.860 1.00 94.88 95 LEU A N 1
ATOM 718 C CA . LEU A 1 95 ? 2.567 0.813 -20.060 1.00 94.88 95 LEU A CA 1
ATOM 719 C C . LEU A 1 95 ? 2.659 -0.066 -21.314 1.00 94.88 95 LEU A C 1
ATOM 721 O O . LEU A 1 95 ? 1.902 0.165 -22.256 1.00 94.88 95 LEU A O 1
ATOM 725 N N . ALA A 1 96 ? 3.542 -1.066 -21.332 1.00 96.38 96 ALA A N 1
ATOM 726 C CA . ALA A 1 96 ? 3.717 -1.975 -22.464 1.00 96.38 96 ALA A CA 1
ATOM 727 C C . ALA A 1 96 ? 2.481 -2.849 -22.753 1.00 96.38 96 ALA A C 1
ATOM 729 O O . ALA A 1 96 ? 2.359 -3.384 -23.853 1.00 96.38 96 ALA A O 1
ATOM 730 N N . ASP A 1 97 ? 1.570 -3.003 -21.789 1.00 96.50 97 ASP A N 1
ATOM 731 C CA . ASP A 1 97 ? 0.328 -3.762 -21.949 1.00 96.50 97 ASP A CA 1
ATOM 732 C C . ASP A 1 97 ? -0.864 -2.970 -21.375 1.00 96.50 97 ASP A C 1
ATOM 734 O O . ASP A 1 97 ? -0.893 -2.693 -20.171 1.00 96.50 97 ASP A O 1
ATOM 738 N N . PRO A 1 98 ? -1.861 -2.608 -22.208 1.00 95.25 98 PRO A N 1
ATOM 739 C CA . PRO A 1 98 ? -3.044 -1.875 -21.765 1.00 95.25 98 PRO A CA 1
ATOM 740 C C . PRO A 1 98 ? -3.851 -2.557 -20.649 1.00 95.25 98 PRO A C 1
ATOM 742 O O . PRO A 1 98 ? -4.371 -1.847 -19.785 1.00 95.25 98 PRO A O 1
ATOM 745 N N . ASP A 1 99 ? -3.953 -3.892 -20.635 1.00 96.12 99 ASP A N 1
ATOM 746 C CA . ASP A 1 99 ? -4.674 -4.633 -19.586 1.00 96.12 99 ASP A CA 1
ATOM 747 C C . ASP A 1 99 ? -3.920 -4.549 -18.258 1.00 96.12 99 ASP A C 1
ATOM 749 O O . ASP A 1 99 ? -4.479 -4.156 -17.230 1.00 96.12 99 ASP A O 1
ATOM 753 N N . ARG A 1 100 ? -2.608 -4.811 -18.294 1.00 96.12 100 ARG A N 1
ATOM 754 C CA . ARG A 1 100 ? -1.729 -4.652 -17.129 1.00 96.12 100 ARG A CA 1
ATOM 755 C C . ARG A 1 100 ? -1.768 -3.231 -16.590 1.00 96.12 100 ARG A C 1
ATOM 757 O O . ARG A 1 100 ? -1.863 -3.069 -15.377 1.00 96.12 100 ARG A O 1
ATOM 764 N N . LYS A 1 101 ? -1.737 -2.214 -17.456 1.00 96.38 101 LYS A N 1
ATOM 765 C CA . LYS A 1 101 ? -1.874 -0.811 -17.050 1.00 96.38 101 LYS A CA 1
ATOM 766 C C . LYS A 1 101 ? -3.173 -0.587 -16.285 1.00 96.38 101 LYS A C 1
ATOM 768 O O . LYS A 1 101 ? -3.126 -0.078 -15.170 1.00 96.38 101 LYS A O 1
ATOM 773 N N . ALA A 1 102 ? -4.316 -0.959 -16.859 1.00 96.88 102 ALA A N 1
ATOM 774 C CA . ALA A 1 102 ? -5.615 -0.755 -16.220 1.00 96.88 102 ALA A CA 1
ATOM 775 C C . ALA A 1 102 ? -5.674 -1.437 -14.844 1.00 96.88 102 ALA A C 1
ATOM 777 O O . ALA A 1 102 ? -5.984 -0.797 -13.838 1.00 96.88 102 ALA A O 1
ATOM 778 N N . ARG A 1 103 ? -5.264 -2.708 -14.780 1.00 97.00 103 ARG A N 1
ATOM 779 C CA . ARG A 1 103 ? -5.236 -3.483 -13.534 1.00 97.00 103 ARG A CA 1
ATOM 780 C C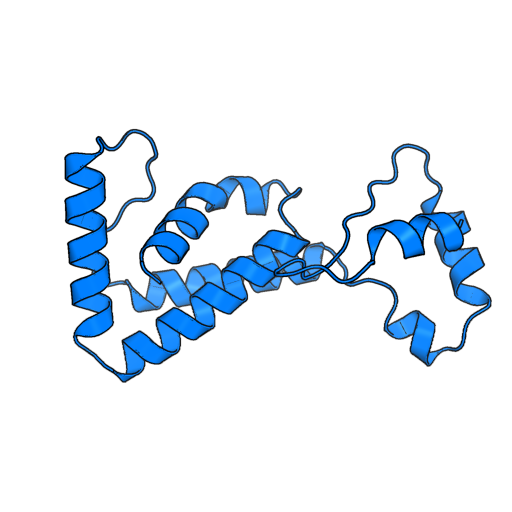 . ARG A 1 103 ? -4.265 -2.900 -12.514 1.00 97.00 103 ARG A C 1
ATOM 782 O O . ARG A 1 103 ? -4.615 -2.813 -11.344 1.00 97.00 103 ARG A O 1
ATOM 789 N N . PHE A 1 104 ? -3.076 -2.470 -12.926 1.00 97.25 104 PHE A N 1
ATOM 790 C CA . PHE A 1 104 ? -2.099 -1.860 -12.027 1.00 97.25 104 PHE A CA 1
ATOM 791 C C . PHE A 1 104 ? -2.648 -0.577 -11.397 1.00 97.25 104 PHE A C 1
ATOM 793 O O . PHE A 1 104 ? -2.603 -0.431 -10.178 1.00 97.25 104 PHE A O 1
ATOM 800 N N . LEU A 1 105 ? -3.222 0.328 -12.199 1.00 96.00 105 LEU A N 1
ATOM 801 C CA . LEU A 1 105 ? -3.785 1.584 -11.693 1.00 96.00 105 LEU A CA 1
ATOM 802 C C . LEU A 1 105 ? -4.903 1.330 -10.666 1.00 96.00 105 LEU A C 1
ATOM 804 O O . LEU A 1 105 ? -4.913 1.949 -9.595 1.00 96.00 105 LEU A O 1
ATOM 808 N N . ASP A 1 106 ? -5.800 0.388 -10.965 1.00 96.94 106 ASP A N 1
ATOM 809 C CA . ASP A 1 106 ? -6.925 0.032 -10.098 1.00 96.94 106 ASP A CA 1
ATOM 810 C C . ASP A 1 106 ? -6.471 -0.632 -8.792 1.00 96.94 106 ASP A C 1
ATOM 812 O O . ASP A 1 106 ? -6.919 -0.252 -7.705 1.00 96.94 106 ASP A O 1
ATOM 816 N N . GLN A 1 107 ? -5.562 -1.606 -8.870 1.00 97.56 107 GLN A N 1
ATOM 817 C CA . GLN A 1 107 ? -5.091 -2.339 -7.692 1.00 97.56 107 GLN A CA 1
ATOM 818 C C . GLN A 1 107 ? -4.198 -1.465 -6.809 1.00 97.56 107 GLN A C 1
ATOM 820 O O . GLN A 1 107 ? -4.358 -1.488 -5.590 1.00 97.56 107 GLN A O 1
ATOM 825 N N . THR A 1 108 ? -3.352 -0.610 -7.390 1.00 96.94 108 THR A N 1
ATOM 826 C CA . THR A 1 108 ? -2.556 0.369 -6.635 1.00 96.94 108 THR A CA 1
ATOM 827 C C . THR A 1 108 ? -3.448 1.407 -5.948 1.00 96.94 108 THR A C 1
ATOM 829 O O . THR A 1 108 ? -3.204 1.771 -4.797 1.00 96.94 108 THR A O 1
ATOM 832 N N . LEU A 1 109 ? -4.538 1.855 -6.589 1.00 95.12 109 LEU A N 1
ATOM 833 C CA . LEU A 1 109 ? -5.531 2.712 -5.928 1.00 95.12 109 LEU A CA 1
ATOM 834 C C . LEU A 1 109 ? -6.204 1.998 -4.747 1.00 95.12 109 LEU A C 1
ATOM 836 O O . LEU A 1 109 ? -6.379 2.605 -3.689 1.00 95.12 109 LEU A O 1
ATOM 840 N N . ALA A 1 110 ? -6.601 0.737 -4.920 1.00 95.12 110 ALA A N 1
ATOM 841 C CA . ALA A 1 110 ? -7.211 -0.057 -3.856 1.00 95.12 110 ALA A CA 1
ATOM 842 C C . ALA A 1 110 ? -6.238 -0.282 -2.685 1.00 95.12 110 ALA A C 1
ATOM 844 O O . ALA A 1 110 ? -6.624 -0.086 -1.531 1.00 95.12 110 ALA A O 1
ATOM 845 N N . LEU A 1 111 ? -4.975 -0.598 -2.983 1.00 96.62 111 LEU A N 1
ATOM 846 C CA . LEU A 1 111 ? -3.891 -0.731 -2.012 1.00 96.62 111 LEU A CA 1
ATOM 847 C C . LEU A 1 111 ? -3.702 0.560 -1.208 1.00 96.62 111 LEU A C 1
ATOM 849 O O . LEU A 1 111 ? -3.731 0.523 0.019 1.00 96.62 111 LEU A O 1
ATOM 853 N N . ALA A 1 112 ? -3.587 1.709 -1.880 1.00 94.06 112 ALA A N 1
ATOM 854 C CA . ALA A 1 112 ? -3.408 3.002 -1.218 1.00 94.06 112 ALA A CA 1
ATOM 855 C C . ALA A 1 112 ? -4.588 3.354 -0.293 1.00 94.06 112 ALA A C 1
ATOM 857 O O . ALA A 1 112 ? -4.389 3.877 0.805 1.00 94.06 112 ALA A O 1
ATOM 858 N N . LYS A 1 113 ? -5.824 3.032 -0.700 1.00 91.62 113 LYS A N 1
ATOM 859 C CA . LYS A 1 113 ? -7.019 3.222 0.139 1.00 91.62 113 LYS A CA 1
ATOM 860 C C . LYS A 1 113 ? -7.003 2.323 1.373 1.00 91.62 113 LYS A C 1
ATOM 862 O O . LYS A 1 113 ? -7.275 2.816 2.464 1.00 91.62 113 LYS A O 1
ATOM 867 N N . ALA A 1 114 ? -6.687 1.038 1.213 1.00 92.88 114 ALA A N 1
ATOM 868 C CA . ALA A 1 114 ? -6.600 0.100 2.331 1.00 92.88 114 ALA A CA 1
ATOM 869 C C . ALA A 1 114 ? -5.491 0.519 3.310 1.00 92.88 114 ALA A C 1
ATOM 871 O O . ALA A 1 114 ? -5.744 0.657 4.506 1.00 92.88 114 ALA A O 1
ATOM 872 N N . PHE A 1 115 ? -4.311 0.862 2.787 1.00 93.25 115 PHE A N 1
ATOM 873 C CA . PHE A 1 115 ? -3.186 1.379 3.562 1.00 93.25 115 PHE A CA 1
ATOM 874 C C . PHE A 1 115 ? -3.555 2.626 4.375 1.00 93.25 115 PHE A C 1
ATOM 876 O O . PHE A 1 115 ? -3.207 2.730 5.547 1.00 93.25 115 PHE A O 1
ATOM 883 N N . ALA A 1 116 ? -4.307 3.567 3.800 1.00 90.00 116 ALA A N 1
ATOM 884 C CA . ALA A 1 116 ? -4.750 4.760 4.521 1.00 90.00 116 ALA A CA 1
ATOM 885 C C . ALA A 1 116 ? -5.691 4.448 5.704 1.00 90.00 116 ALA A C 1
ATOM 887 O O . ALA A 1 116 ? -5.766 5.238 6.646 1.00 90.00 116 ALA A O 1
ATOM 888 N N . LEU A 1 117 ? -6.394 3.310 5.677 1.00 88.50 117 LEU A N 1
ATOM 889 C CA . LEU A 1 117 ? -7.305 2.874 6.740 1.00 88.50 117 LEU A CA 1
ATOM 890 C C . LEU A 1 117 ? -6.600 2.063 7.839 1.00 88.50 117 LEU A C 1
ATOM 892 O O . LEU A 1 117 ? -6.999 2.156 8.999 1.00 88.50 117 LEU A O 1
ATOM 896 N N . CYS A 1 118 ? -5.542 1.313 7.5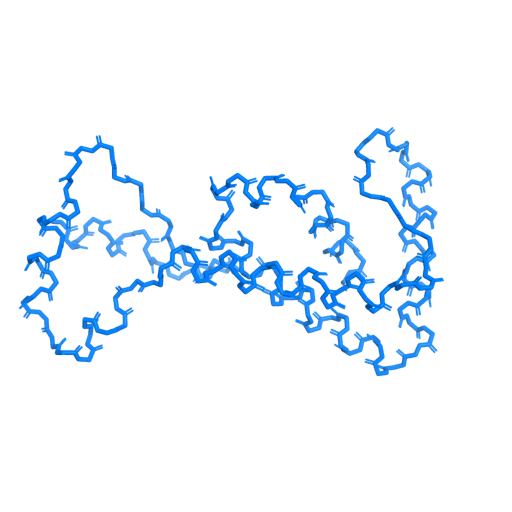11 1.00 90.38 118 CYS A N 1
ATOM 897 C CA . CYS A 1 118 ? -4.784 0.492 8.468 1.00 90.38 118 CYS A CA 1
ATOM 898 C C . CYS A 1 118 ? -3.325 0.937 8.681 1.00 90.38 118 CYS A C 1
ATOM 900 O O . CYS A 1 118 ? -2.553 0.214 9.305 1.00 90.38 118 CYS A O 1
ATOM 902 N N . GLY A 1 119 ? -2.940 2.138 8.239 1.00 86.81 119 GLY A N 1
ATOM 903 C CA . GLY A 1 119 ? -1.554 2.638 8.242 1.00 86.81 119 GLY A CA 1
ATOM 904 C C . GLY A 1 119 ? -0.868 2.725 9.611 1.00 86.81 119 GLY A C 1
ATOM 905 O O . GLY A 1 119 ? 0.348 2.894 9.690 1.00 86.81 119 GLY A O 1
ATOM 906 N N . ALA A 1 120 ? -1.631 2.610 10.701 1.00 86.50 120 ALA A N 1
ATOM 907 C CA . ALA A 1 120 ? -1.105 2.577 12.063 1.00 86.50 120 ALA A CA 1
ATOM 908 C C . ALA A 1 120 ? -0.622 1.184 12.519 1.00 86.50 120 ALA A C 1
ATOM 910 O O . ALA A 1 120 ? 0.036 1.113 13.557 1.00 86.50 120 ALA A O 1
ATOM 911 N N . THR A 1 121 ? -0.931 0.118 11.775 1.00 91.06 121 THR A N 1
ATOM 912 C CA . THR A 1 121 ? -0.545 -1.277 12.069 1.00 91.06 121 THR A CA 1
ATOM 913 C C . THR A 1 121 ? 0.913 -1.566 11.709 1.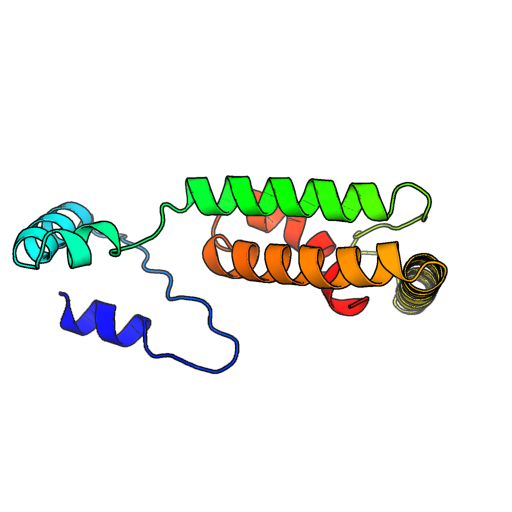00 91.06 121 THR A C 1
ATOM 915 O O . THR A 1 121 ? 1.497 -0.862 10.883 1.00 91.06 121 THR A O 1
ATOM 918 N N . ASP A 1 122 ? 1.517 -2.585 12.322 1.00 92.44 122 ASP A N 1
ATOM 919 C CA . ASP A 1 122 ? 2.908 -2.967 12.038 1.00 92.44 122 ASP A CA 1
ATOM 920 C C . ASP A 1 122 ? 3.066 -3.532 10.623 1.00 92.44 122 ASP A C 1
ATOM 922 O O . ASP A 1 122 ? 4.032 -3.210 9.930 1.00 92.44 122 ASP A O 1
ATOM 926 N N . GLU A 1 123 ? 2.067 -4.269 10.147 1.00 93.69 123 GLU A N 1
ATOM 927 C CA . GLU A 1 123 ? 1.979 -4.794 8.788 1.00 93.69 123 GLU A CA 1
ATOM 928 C C . GLU A 1 123 ? 2.023 -3.661 7.760 1.00 93.69 123 GLU A C 1
ATOM 930 O O . GLU A 1 123 ? 2.804 -3.706 6.811 1.00 93.69 123 GLU A O 1
ATOM 935 N N . ALA A 1 124 ? 1.248 -2.592 7.979 1.00 93.38 124 ALA A N 1
ATOM 936 C CA . ALA A 1 124 ? 1.281 -1.430 7.099 1.00 93.38 124 ALA A CA 1
ATOM 937 C C . ALA A 1 124 ? 2.633 -0.704 7.165 1.00 93.38 124 ALA A C 1
ATOM 939 O O . ALA A 1 124 ? 3.124 -0.207 6.155 1.00 93.38 124 ALA A O 1
ATOM 940 N N . ARG A 1 125 ? 3.298 -0.657 8.327 1.00 92.69 125 ARG A N 1
ATOM 941 C CA . ARG A 1 125 ? 4.643 -0.061 8.411 1.00 92.69 125 ARG A CA 1
ATOM 942 C C . ARG A 1 125 ? 5.657 -0.833 7.574 1.00 92.69 125 ARG A C 1
ATOM 944 O O . ARG A 1 125 ? 6.491 -0.178 6.957 1.00 92.69 125 ARG A O 1
ATOM 951 N N . GLY A 1 126 ? 5.559 -2.162 7.538 1.00 93.88 126 GLY A N 1
ATOM 952 C CA . GLY A 1 126 ? 6.474 -3.031 6.796 1.00 93.88 126 GLY A CA 1
ATOM 953 C C . GLY A 1 126 ? 6.447 -2.834 5.280 1.00 93.88 126 GLY A C 1
ATOM 954 O O . GLY A 1 126 ? 7.470 -3.023 4.637 1.00 93.88 126 GLY A O 1
ATOM 955 N N . ILE A 1 127 ? 5.316 -2.401 4.718 1.00 95.19 127 ILE A N 1
ATOM 956 C CA . ILE A 1 127 ? 5.122 -2.283 3.260 1.00 95.19 127 ILE A CA 1
ATOM 957 C C . ILE A 1 127 ? 5.080 -0.827 2.773 1.00 95.19 127 ILE A C 1
ATOM 959 O O . ILE A 1 127 ? 4.733 -0.544 1.629 1.00 95.19 127 ILE A O 1
ATOM 963 N N . ARG A 1 128 ? 5.368 0.132 3.659 1.00 94.19 128 ARG A N 1
ATOM 964 C CA . ARG A 1 128 ? 5.197 1.569 3.393 1.00 94.19 128 ARG A CA 1
ATOM 965 C C . ARG A 1 128 ? 5.951 2.033 2.152 1.00 94.19 128 ARG A C 1
ATOM 967 O O . ARG A 1 128 ? 5.411 2.818 1.372 1.00 94.19 128 ARG A O 1
ATOM 974 N N . ASP A 1 129 ? 7.188 1.578 2.001 1.00 94.25 129 ASP A N 1
ATOM 975 C CA . ASP A 1 129 ? 8.045 2.005 0.900 1.00 94.25 129 ASP A CA 1
ATOM 976 C C . ASP A 1 129 ? 7.607 1.371 -0.431 1.00 94.25 129 ASP A C 1
ATOM 978 O O . ASP A 1 129 ? 7.645 2.047 -1.459 1.00 94.25 129 ASP A O 1
ATOM 982 N N . ASP A 1 130 ? 7.074 0.141 -0.408 1.00 94.12 130 ASP A N 1
ATO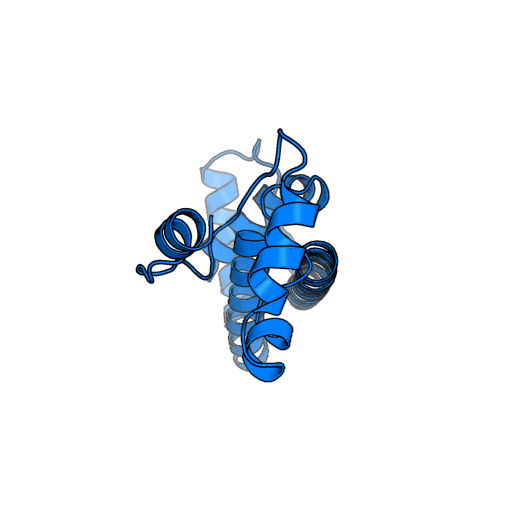M 983 C CA . ASP A 1 130 ? 6.433 -0.497 -1.569 1.00 94.12 130 ASP A CA 1
ATOM 984 C C . ASP A 1 130 ? 5.234 0.333 -2.041 1.00 94.12 130 ASP A C 1
ATOM 986 O O . ASP A 1 130 ? 5.145 0.725 -3.205 1.00 94.12 130 ASP A O 1
ATOM 990 N N . VAL A 1 131 ? 4.326 0.660 -1.114 1.00 94.81 131 VAL A N 1
ATOM 991 C CA . VAL A 1 131 ? 3.115 1.444 -1.403 1.00 94.81 131 VAL A CA 1
ATOM 992 C C . VAL A 1 131 ? 3.477 2.808 -1.984 1.00 94.81 131 VAL A C 1
ATOM 994 O O . VAL A 1 131 ? 2.826 3.261 -2.926 1.00 94.81 131 VAL A O 1
ATOM 997 N N . LYS A 1 132 ? 4.523 3.454 -1.456 1.00 93.38 132 LYS A N 1
ATOM 998 C CA . LYS A 1 132 ? 5.025 4.726 -1.982 1.00 93.38 132 LYS A CA 1
ATOM 999 C C . LYS A 1 132 ? 5.538 4.574 -3.414 1.00 93.38 132 LYS A C 1
ATOM 1001 O O . LYS A 1 132 ? 5.125 5.341 -4.275 1.00 93.38 132 LYS A O 1
ATOM 1006 N N . LEU A 1 133 ? 6.379 3.574 -3.677 1.00 94.12 133 LEU A N 1
ATOM 1007 C CA . LEU A 1 133 ? 6.918 3.321 -5.013 1.00 94.12 133 LEU A CA 1
ATOM 1008 C C . LEU A 1 133 ? 5.801 3.077 -6.029 1.00 94.12 133 LEU A C 1
ATOM 1010 O O . LEU A 1 133 ? 5.801 3.678 -7.099 1.00 94.12 133 LEU A O 1
ATOM 1014 N N . PHE A 1 134 ? 4.823 2.233 -5.699 1.00 95.50 134 PHE A N 1
ATOM 1015 C CA . PHE A 1 134 ? 3.709 1.959 -6.609 1.00 95.50 134 PHE A CA 1
ATOM 1016 C C . PHE A 1 134 ? 2.831 3.190 -6.834 1.00 95.50 134 PHE A C 1
ATOM 1018 O O . PHE A 1 134 ? 2.361 3.401 -7.950 1.00 95.50 134 PHE A O 1
ATOM 1025 N N . ALA A 1 135 ? 2.634 4.017 -5.805 1.00 92.31 135 ALA A N 1
ATOM 1026 C CA . ALA A 1 135 ? 1.922 5.282 -5.938 1.00 92.31 135 ALA A CA 1
ATOM 1027 C C . ALA A 1 135 ? 2.670 6.293 -6.824 1.00 92.31 135 ALA A C 1
ATOM 1029 O O . ALA A 1 135 ? 2.006 7.021 -7.552 1.00 92.31 135 ALA A O 1
ATOM 1030 N N . ASP A 1 136 ? 4.006 6.311 -6.800 1.00 91.75 136 ASP A N 1
ATOM 1031 C CA . ASP A 1 136 ? 4.829 7.185 -7.650 1.00 91.75 136 ASP A CA 1
ATOM 1032 C C . ASP A 1 136 ? 4.796 6.759 -9.135 1.00 91.75 136 ASP A C 1
ATOM 1034 O O . ASP A 1 136 ? 4.922 7.598 -10.026 1.00 91.75 136 ASP A O 1
ATOM 1038 N N . VAL A 1 137 ? 4.605 5.462 -9.414 1.00 90.12 137 VAL A N 1
ATOM 1039 C CA . VAL A 1 137 ? 4.459 4.904 -10.777 1.00 90.12 137 VAL A CA 1
ATOM 1040 C C . VAL A 1 137 ? 3.068 5.170 -11.377 1.00 90.12 137 VAL A C 1
ATOM 1042 O O . VAL A 1 137 ? 2.921 5.183 -12.601 1.00 90.12 137 VAL A O 1
ATOM 1045 N N . ARG A 1 138 ? 2.045 5.321 -10.529 1.00 86.12 138 ARG A N 1
ATOM 1046 C CA . ARG A 1 138 ? 0.626 5.408 -10.904 1.00 86.12 138 ARG A CA 1
ATOM 1047 C C . ARG A 1 138 ? 0.200 6.816 -11.321 1.00 86.12 138 ARG A C 1
ATOM 1049 O O . ARG A 1 138 ? -0.350 6.931 -12.439 1.00 86.12 138 ARG A O 1
#